Protein AF-A0A8J6RV47-F1 (afdb_monomer_lite)

Foldseek 3Di:
DVVVVVVVVVVVVVVCVVVCVVVVVVVVLVVVLVVLLVVLVVVLVVQLVVLLVVLQVVLQVQLVVQLVVCVVVVHDNVVSNVSSNVSSVVSSVVSSVVSVVVSVVVSVVSNVVSVVVSVVVVD

Structure (mmCIF, N/CA/C/O backbone):
data_AF-A0A8J6RV47-F1
#
_entry.id   AF-A0A8J6RV47-F1
#
loop_
_atom_site.group_PDB
_atom_site.id
_atom_site.type_symbol
_atom_site.label_atom_id
_atom_site.label_alt_id
_atom_site.label_comp_id
_atom_site.label_asym_id
_atom_site.label_entity_id
_atom_site.label_seq_id
_atom_site.pdbx_PDB_ins_code
_atom_site.Cartn_x
_atom_site.Cartn_y
_atom_site.Cartn_z
_atom_site.occupancy
_atom_site.B_iso_or_equiv
_atom_site.auth_seq_id
_atom_site.auth_comp_id
_atom_site.auth_asym_id
_atom_site.auth_atom_id
_atom_site.pdbx_PDB_model_num
ATOM 1 N N . MET A 1 1 ? -42.741 19.988 52.206 1.00 64.06 1 MET A N 1
ATOM 2 C CA . MET A 1 1 ? -42.437 20.035 50.754 1.00 64.06 1 MET A CA 1
ATOM 3 C C . MET A 1 1 ? -40.939 19.959 50.445 1.00 64.06 1 MET A C 1
ATOM 5 O O . MET A 1 1 ? -40.573 19.184 49.577 1.00 64.06 1 MET A O 1
ATOM 9 N N . TRP A 1 2 ? -40.061 20.662 51.173 1.00 77.06 2 TRP A N 1
ATOM 10 C CA . TRP A 1 2 ? -38.604 20.645 50.928 1.00 77.06 2 TRP A CA 1
ATOM 11 C C . TRP A 1 2 ? -37.929 19.264 51.008 1.00 77.06 2 TRP A C 1
ATOM 13 O O . TRP A 1 2 ? -37.126 18.922 50.147 1.00 77.06 2 TRP A O 1
ATOM 23 N N . ILE A 1 3 ? -38.295 18.447 51.999 1.00 83.12 3 ILE A N 1
ATOM 24 C CA . ILE A 1 3 ? -37.710 17.108 52.198 1.00 83.12 3 ILE A CA 1
ATOM 25 C C . ILE A 1 3 ? -38.019 16.180 51.013 1.00 83.12 3 ILE A C 1
ATOM 27 O O . ILE A 1 3 ? -37.148 15.452 50.553 1.00 83.12 3 ILE A O 1
ATOM 31 N N . ILE A 1 4 ? -39.238 16.255 50.470 1.00 84.31 4 ILE A N 1
ATOM 32 C CA . ILE A 1 4 ? -39.668 15.435 49.327 1.00 84.31 4 ILE A CA 1
ATOM 33 C C . ILE A 1 4 ? -38.862 15.803 48.073 1.00 84.31 4 ILE A C 1
ATOM 35 O O . ILE A 1 4 ? -38.378 14.914 47.377 1.00 84.31 4 ILE A O 1
ATOM 39 N N . ASN A 1 5 ? -38.640 17.099 47.828 1.00 86.31 5 ASN A N 1
ATOM 40 C CA . ASN A 1 5 ? -37.816 17.561 46.707 1.00 86.31 5 ASN A CA 1
ATOM 41 C C . ASN A 1 5 ? -36.348 17.135 46.854 1.00 86.31 5 ASN A C 1
ATOM 43 O O . ASN A 1 5 ? -35.740 16.711 45.876 1.00 86.31 5 ASN A O 1
ATOM 47 N N . ALA A 1 6 ? -35.788 17.201 48.066 1.00 87.00 6 ALA A N 1
ATOM 48 C CA . ALA A 1 6 ? -34.414 16.770 48.321 1.00 87.00 6 ALA A CA 1
ATOM 49 C C . ALA A 1 6 ? -34.223 15.267 48.048 1.00 87.00 6 ALA A C 1
ATOM 51 O O . ALA A 1 6 ? -33.259 14.879 47.389 1.00 87.00 6 ALA A O 1
ATOM 52 N N . VAL A 1 7 ? -35.169 14.427 48.483 1.00 87.81 7 VAL A N 1
ATOM 53 C CA . VAL A 1 7 ? -35.144 12.979 48.212 1.00 87.81 7 VAL A CA 1
ATOM 54 C C . VAL A 1 7 ? -35.248 12.698 46.709 1.00 87.81 7 VAL A C 1
ATOM 56 O O . VAL A 1 7 ? -34.476 11.898 46.187 1.00 87.81 7 VAL A O 1
ATOM 59 N N . LEU A 1 8 ? -36.133 13.397 45.992 1.00 89.12 8 LEU A N 1
ATOM 60 C CA . LEU A 1 8 ? -36.269 13.277 44.535 1.00 89.12 8 LEU A CA 1
ATOM 61 C C . LEU A 1 8 ? -34.969 13.619 43.794 1.00 89.12 8 LEU A C 1
ATOM 63 O O . LEU A 1 8 ? -34.564 12.877 42.902 1.00 89.12 8 LEU A O 1
ATOM 67 N N . ILE A 1 9 ? -34.282 14.692 44.191 1.00 88.56 9 ILE A N 1
ATOM 68 C CA . ILE A 1 9 ? -33.007 15.100 43.583 1.00 88.56 9 ILE A CA 1
ATOM 69 C C . ILE A 1 9 ? -31.926 14.035 43.809 1.00 88.56 9 ILE A C 1
ATOM 71 O O . ILE A 1 9 ? -31.230 13.663 42.865 1.00 88.56 9 IL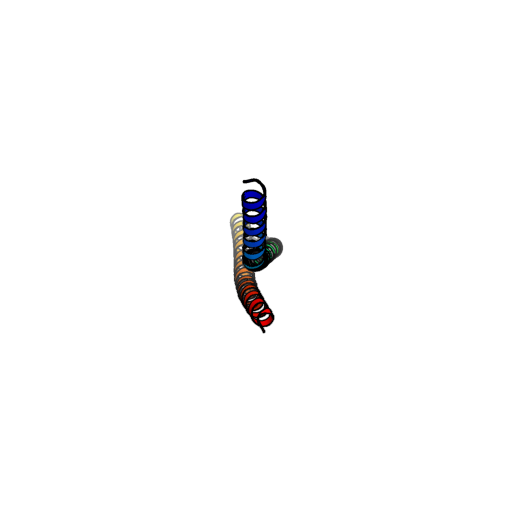E A O 1
ATOM 75 N N . PHE A 1 10 ? -31.810 13.492 45.024 1.00 91.31 10 PHE A N 1
ATOM 76 C CA . PHE A 1 10 ? -30.842 12.429 45.313 1.00 91.31 10 PHE A CA 1
ATOM 77 C C . PHE A 1 10 ? -31.120 11.147 44.523 1.00 91.31 10 PHE A C 1
ATOM 79 O O . PHE A 1 10 ? -30.182 10.534 44.016 1.00 91.31 10 PHE A O 1
ATOM 86 N N . VAL A 1 11 ? -32.391 10.768 44.364 1.00 90.44 11 VAL A N 1
ATOM 87 C CA . VAL A 1 11 ? -32.782 9.611 43.545 1.00 90.44 11 VAL A CA 1
ATOM 88 C C . VAL A 1 11 ? -32.423 9.837 42.077 1.00 90.44 11 VAL A C 1
ATOM 90 O O . VAL A 1 11 ? -31.868 8.939 41.447 1.00 90.44 11 VAL A O 1
ATOM 93 N N . VAL A 1 12 ? -32.668 11.035 41.539 1.00 90.69 12 VAL A N 1
ATOM 94 C CA . VAL A 1 12 ? -32.305 11.380 40.155 1.00 90.69 12 VAL A CA 1
ATOM 95 C C . VAL A 1 12 ? -30.789 11.343 39.956 1.00 90.69 12 VAL A C 1
ATOM 97 O O . VAL A 1 12 ? -30.320 10.746 38.991 1.00 90.69 12 VAL A O 1
ATOM 100 N N . ILE A 1 13 ? -30.003 11.906 40.876 1.00 88.69 13 ILE A N 1
ATOM 101 C CA . ILE A 1 13 ? -28.533 11.884 40.794 1.00 88.69 13 ILE A CA 1
ATOM 102 C C . ILE A 1 13 ? -27.998 10.451 40.901 1.00 88.69 13 ILE A C 1
ATOM 104 O O . ILE A 1 13 ? -27.127 10.063 40.121 1.00 88.69 13 ILE A O 1
ATOM 108 N N . ALA A 1 14 ? -28.529 9.649 41.827 1.00 86.12 14 ALA A N 1
ATOM 109 C CA . ALA A 1 14 ? -28.159 8.244 41.969 1.00 86.12 14 ALA A CA 1
ATOM 110 C C . ALA A 1 14 ? -28.496 7.449 40.700 1.00 86.12 14 ALA A C 1
ATOM 112 O O . ALA A 1 14 ? -27.668 6.669 40.229 1.00 86.12 14 ALA A O 1
ATOM 113 N N . PHE A 1 15 ? -29.667 7.696 40.106 1.00 85.06 15 PHE A N 1
ATOM 114 C CA . PHE A 1 15 ? -30.087 7.068 38.859 1.00 85.06 15 PHE A CA 1
ATOM 115 C C . PHE A 1 15 ? -29.185 7.466 37.685 1.00 85.06 15 PHE A C 1
ATOM 117 O O . PHE A 1 15 ? -28.711 6.590 36.967 1.00 85.06 15 PHE A O 1
ATOM 124 N N . ILE A 1 16 ? -28.871 8.757 37.528 1.00 84.38 16 ILE A N 1
ATOM 125 C CA . ILE A 1 16 ? -27.950 9.251 36.492 1.00 84.38 16 ILE A CA 1
ATOM 126 C C . ILE A 1 16 ? -26.552 8.658 36.684 1.00 84.38 16 ILE A C 1
ATOM 128 O O . ILE A 1 16 ? -25.939 8.236 35.711 1.00 84.38 16 ILE A O 1
ATOM 132 N N . SER A 1 17 ? -26.061 8.567 37.920 1.00 81.38 17 SER A N 1
ATOM 133 C CA . SER A 1 17 ? -24.727 8.025 38.218 1.00 81.38 17 SER A CA 1
ATOM 134 C C . SER A 1 17 ? -24.635 6.528 37.902 1.00 81.38 17 SER A C 1
ATOM 136 O O . SER A 1 17 ? -23.658 6.075 37.306 1.00 81.38 17 SER A O 1
ATOM 138 N N . LEU A 1 18 ? -25.681 5.762 38.231 1.00 78.62 18 LEU A N 1
ATOM 139 C CA . LEU A 1 18 ? -25.798 4.344 37.878 1.00 78.62 18 LEU A CA 1
ATOM 140 C C . LEU A 1 18 ? -25.929 4.133 36.368 1.00 78.62 18 LEU A C 1
ATOM 142 O O . LEU A 1 18 ? -25.313 3.222 35.812 1.00 78.62 18 LEU A O 1
ATOM 146 N N . PHE A 1 19 ? -26.726 4.972 35.711 1.00 77.00 19 PHE A N 1
ATOM 147 C CA . PHE A 1 19 ? -26.945 4.910 34.273 1.00 77.00 19 PHE A CA 1
ATOM 148 C C . PHE A 1 19 ? -25.665 5.258 33.505 1.00 77.00 19 PHE A C 1
ATOM 150 O O . PHE A 1 19 ? -25.263 4.516 32.610 1.00 77.00 19 PHE A O 1
ATOM 157 N N . TRP A 1 20 ? -24.974 6.327 33.911 1.00 75.94 20 TRP A N 1
ATOM 158 C CA . TRP A 1 20 ? -23.726 6.765 33.296 1.00 75.94 20 TRP A CA 1
ATOM 159 C C . TRP A 1 20 ? -22.596 5.766 33.518 1.00 75.94 20 TRP A C 1
ATOM 161 O O . TRP A 1 20 ? -21.880 5.477 32.572 1.00 75.94 20 TRP A O 1
ATOM 171 N N . GLY A 1 21 ? -22.463 5.171 34.708 1.00 73.88 21 GLY A N 1
ATOM 172 C CA . GLY A 1 21 ? -21.438 4.152 34.959 1.00 73.88 21 GLY A CA 1
ATOM 173 C C . GLY A 1 21 ? -21.560 2.944 34.023 1.00 73.88 21 GLY A C 1
ATOM 174 O O . GLY A 1 21 ? -20.568 2.498 33.455 1.00 73.88 21 GLY A O 1
ATOM 175 N N . LYS A 1 22 ? -22.785 2.455 33.781 1.00 76.44 22 LYS A N 1
ATOM 176 C CA . LYS A 1 22 ? -22.999 1.311 32.881 1.00 76.44 22 LYS A CA 1
ATOM 177 C C . LYS A 1 22 ? -22.812 1.659 31.402 1.00 76.44 22 LYS A C 1
ATOM 179 O O . LYS A 1 22 ? -22.243 0.855 30.668 1.00 76.44 22 LYS A O 1
ATOM 184 N N . PHE A 1 23 ? -23.258 2.841 30.971 1.00 77.50 23 PHE A N 1
ATOM 185 C CA . PHE A 1 23 ? -23.140 3.269 29.572 1.00 77.50 23 PHE A CA 1
ATOM 186 C C . PHE A 1 23 ? -21.741 3.787 29.214 1.00 77.50 23 PHE A C 1
ATOM 188 O O . PHE A 1 23 ? -21.260 3.529 28.112 1.00 77.50 23 PHE A O 1
ATOM 195 N N . ALA A 1 24 ? -21.066 4.494 30.123 1.00 77.12 24 ALA A N 1
ATOM 196 C CA . ALA A 1 24 ? -19.750 5.078 29.877 1.00 77.12 24 ALA A CA 1
ATOM 197 C C . ALA A 1 24 ? -18.712 4.001 29.551 1.00 77.12 24 ALA A C 1
ATOM 199 O O . ALA A 1 24 ? -17.958 4.163 28.595 1.00 77.12 24 ALA A O 1
ATOM 200 N N . ASP A 1 25 ? -18.721 2.869 30.256 1.00 78.81 25 ASP A N 1
ATOM 201 C CA . ASP A 1 25 ? -17.783 1.775 29.988 1.00 78.81 25 ASP A CA 1
ATOM 202 C C . ASP A 1 25 ? -18.005 1.130 28.611 1.00 78.81 25 ASP A C 1
ATOM 204 O O . ASP A 1 25 ? -17.057 0.707 27.943 1.00 78.81 25 ASP A O 1
ATOM 208 N N . GLU A 1 26 ? -19.254 1.013 28.161 1.00 79.44 26 GLU A N 1
ATOM 209 C CA . GLU A 1 26 ? -19.571 0.518 26.815 1.00 79.44 26 GLU A CA 1
ATOM 210 C C . GLU A 1 26 ? -19.180 1.527 25.733 1.00 79.44 26 GLU A C 1
ATOM 212 O O . GLU A 1 26 ? -18.563 1.136 24.738 1.00 79.44 26 GLU A O 1
ATOM 217 N N . VAL A 1 27 ? -19.439 2.818 25.955 1.00 80.19 27 VAL A N 1
ATOM 218 C CA . VAL A 1 27 ? -19.055 3.899 25.036 1.00 80.19 27 VAL A CA 1
ATOM 219 C C . VAL A 1 27 ? -17.536 4.010 24.922 1.00 80.19 27 VAL A C 1
ATOM 221 O O . VAL A 1 27 ? -17.013 4.014 23.811 1.00 80.19 27 VAL A O 1
ATOM 224 N N . ILE A 1 28 ? -16.803 4.023 26.037 1.00 80.00 28 ILE A N 1
ATOM 225 C CA . ILE A 1 28 ? -15.335 4.111 26.048 1.00 80.00 28 ILE A CA 1
ATOM 226 C C . ILE A 1 28 ? -14.718 2.909 25.324 1.00 80.00 28 ILE A C 1
ATOM 228 O O . ILE A 1 28 ? -13.778 3.069 24.541 1.00 80.00 28 ILE A O 1
ATOM 232 N N . ARG A 1 29 ? -15.267 1.702 25.510 1.00 73.50 29 ARG A N 1
ATOM 233 C CA . ARG A 1 29 ? -14.811 0.505 24.785 1.00 73.50 29 ARG A CA 1
ATOM 234 C C . ARG A 1 29 ? -15.117 0.571 23.292 1.00 73.50 29 ARG A C 1
ATOM 236 O O . ARG A 1 29 ? -14.250 0.223 22.491 1.00 73.50 29 ARG A O 1
ATOM 243 N N . ALA A 1 30 ? -16.310 1.028 22.913 1.00 77.94 30 ALA A N 1
ATOM 244 C CA . ALA A 1 30 ? -16.671 1.223 21.513 1.00 77.94 30 ALA A CA 1
ATOM 245 C C . ALA A 1 30 ? -15.758 2.265 20.847 1.00 77.94 30 ALA A C 1
ATOM 247 O O . ALA A 1 30 ? -15.229 2.013 19.765 1.00 77.94 30 ALA A O 1
ATOM 248 N N . MET A 1 31 ? -15.492 3.384 21.525 1.00 79.38 31 MET A N 1
ATOM 249 C CA . MET A 1 31 ? -14.556 4.403 21.055 1.00 79.38 31 MET A CA 1
ATOM 250 C C . MET A 1 31 ? -13.136 3.848 20.930 1.00 79.38 31 MET A C 1
ATOM 252 O O . MET A 1 31 ? -12.512 4.041 19.894 1.00 79.38 31 MET A O 1
ATOM 256 N N . SER A 1 32 ? -12.640 3.104 21.921 1.00 78.25 32 SER A N 1
ATOM 257 C CA . SER A 1 32 ? -11.311 2.476 21.874 1.00 78.25 32 SER A CA 1
ATOM 258 C C . SER A 1 32 ? -11.160 1.525 20.678 1.00 78.25 32 SER A C 1
ATOM 260 O O . SER A 1 32 ? -10.172 1.589 19.944 1.00 78.25 32 SER A O 1
ATOM 262 N N . PHE A 1 33 ? -12.181 0.707 20.400 1.00 76.06 33 PHE A N 1
ATOM 263 C CA . PHE A 1 33 ? -12.199 -0.146 19.213 1.00 76.06 33 PHE A CA 1
ATOM 264 C C . PHE A 1 33 ? -12.182 0.675 17.913 1.00 76.06 33 PHE A C 1
ATOM 266 O O . PHE A 1 33 ? -11.369 0.394 17.029 1.00 76.06 33 PHE A O 1
ATOM 273 N N . LEU A 1 34 ? -13.018 1.713 17.810 1.00 78.88 34 LEU A N 1
ATOM 274 C CA . LEU A 1 34 ? -13.062 2.598 16.641 1.00 78.88 34 LEU A CA 1
ATOM 275 C C . LEU A 1 34 ? -11.721 3.309 16.406 1.00 78.88 34 LEU A C 1
ATOM 277 O O . LEU A 1 34 ? -11.224 3.302 15.280 1.00 78.88 34 LEU A O 1
ATOM 281 N N . PHE A 1 35 ? -11.097 3.848 17.456 1.00 81.12 35 PHE A N 1
ATOM 282 C CA . PHE A 1 35 ? -9.780 4.481 17.373 1.00 81.12 35 PHE A CA 1
ATOM 283 C C . PHE A 1 35 ? -8.691 3.488 16.967 1.00 81.12 35 PHE A C 1
ATOM 285 O O . PHE A 1 35 ? -7.865 3.820 16.121 1.00 81.12 35 PHE A O 1
ATOM 292 N N . SER A 1 36 ? -8.716 2.258 17.490 1.00 79.62 36 SER A N 1
ATOM 293 C CA . SER A 1 36 ? -7.755 1.222 17.089 1.00 79.62 36 SER A CA 1
ATOM 294 C C . SER A 1 36 ? -7.896 0.839 15.610 1.00 79.62 36 SER A C 1
ATOM 296 O O . SER A 1 36 ? -6.896 0.698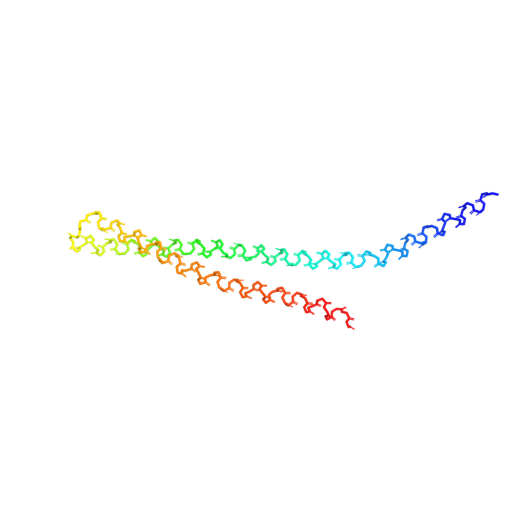 14.910 1.00 79.62 36 SER A O 1
ATOM 298 N N . GLY A 1 37 ? -9.130 0.743 15.099 1.00 81.06 37 GLY A N 1
ATOM 299 C CA . GLY A 1 37 ? -9.389 0.492 13.682 1.00 81.06 37 GLY A CA 1
ATOM 300 C C . GLY A 1 37 ? -8.930 1.650 12.796 1.00 81.06 37 GLY A C 1
ATOM 301 O O . GLY A 1 37 ? -8.282 1.426 11.774 1.00 81.06 37 GLY A O 1
ATOM 302 N N . PHE A 1 38 ? -9.201 2.887 13.218 1.00 82.44 38 PHE A N 1
ATOM 303 C CA . PHE A 1 38 ? -8.761 4.091 12.516 1.00 82.44 38 PHE A CA 1
ATOM 304 C C . PHE A 1 38 ? -7.232 4.213 12.482 1.00 82.44 38 PHE A C 1
ATOM 306 O O . PHE A 1 38 ? -6.655 4.489 11.431 1.00 82.44 38 PHE A O 1
ATOM 313 N N . GLN A 1 39 ? -6.559 3.922 13.596 1.00 86.25 39 GLN A N 1
ATOM 314 C CA . GLN A 1 39 ? -5.101 3.909 13.678 1.00 86.25 39 GLN A CA 1
ATOM 315 C C . GLN A 1 39 ? -4.489 2.876 12.720 1.00 86.25 39 GLN A C 1
ATOM 317 O O . GLN A 1 39 ? -3.521 3.188 12.029 1.00 86.25 39 GLN A O 1
ATOM 322 N N . SER A 1 40 ? -5.073 1.679 12.613 1.00 88.12 40 SER A N 1
ATOM 323 C CA . SER A 1 40 ? -4.616 0.662 11.656 1.00 88.12 40 SER A CA 1
ATOM 324 C C . SER A 1 40 ? -4.751 1.117 10.202 1.00 88.12 40 SER A C 1
ATOM 326 O O . SER A 1 40 ? -3.847 0.878 9.404 1.00 88.12 40 SER A O 1
ATOM 328 N N . ILE A 1 41 ? -5.840 1.813 9.860 1.00 87.50 41 ILE A N 1
ATOM 329 C CA . ILE A 1 41 ? -6.030 2.382 8.518 1.00 87.50 41 ILE A CA 1
ATOM 330 C C . ILE A 1 41 ? -4.977 3.462 8.234 1.00 87.50 41 ILE A C 1
ATOM 332 O O . ILE A 1 41 ? -4.368 3.452 7.167 1.00 87.50 41 ILE A O 1
ATOM 336 N N . LEU A 1 42 ? -4.715 4.363 9.188 1.00 89.50 42 LEU A N 1
ATOM 337 C CA . LEU A 1 42 ? -3.692 5.404 9.036 1.00 89.50 42 LEU A CA 1
ATOM 338 C C . LEU A 1 42 ? -2.289 4.820 8.826 1.00 89.50 42 LEU A C 1
ATOM 340 O O . LEU A 1 42 ? -1.544 5.314 7.980 1.00 89.50 42 LEU A O 1
ATOM 344 N N . ILE A 1 43 ? -1.940 3.756 9.557 1.00 90.56 43 ILE A N 1
ATOM 345 C CA . ILE A 1 43 ? -0.658 3.057 9.390 1.00 90.56 43 ILE A CA 1
ATOM 346 C C . ILE A 1 43 ? -0.544 2.489 7.973 1.00 90.56 43 ILE A C 1
ATOM 348 O O . ILE A 1 43 ? 0.480 2.685 7.323 1.00 90.56 43 ILE A O 1
ATOM 352 N N . VAL A 1 44 ? -1.596 1.846 7.468 1.00 91.62 44 VAL A N 1
ATOM 353 C CA . VAL A 1 44 ? -1.613 1.289 6.107 1.00 91.62 44 VAL A CA 1
ATOM 354 C C . VAL A 1 44 ? -1.476 2.380 5.049 1.00 91.62 44 VAL A C 1
ATOM 356 O O . VAL A 1 44 ? -0.687 2.231 4.120 1.00 91.62 44 VAL A O 1
ATOM 359 N N . ILE A 1 45 ? -2.175 3.508 5.200 1.00 91.31 45 ILE A N 1
ATOM 360 C CA . ILE A 1 45 ? -2.038 4.654 4.287 1.00 91.31 45 ILE A CA 1
ATOM 361 C C . ILE A 1 45 ? -0.590 5.162 4.276 1.00 91.31 45 ILE A C 1
ATOM 363 O O . ILE A 1 45 ? -0.025 5.400 3.207 1.00 91.31 45 ILE A O 1
ATOM 367 N N . PHE A 1 46 ? 0.033 5.286 5.449 1.00 93.69 46 PHE A N 1
ATOM 368 C CA . PHE A 1 46 ? 1.431 5.693 5.562 1.00 93.69 46 PHE A CA 1
ATOM 369 C C . PHE A 1 46 ? 2.389 4.699 4.885 1.00 93.69 46 PHE A C 1
ATOM 371 O O . PHE A 1 46 ? 3.290 5.114 4.151 1.00 93.69 46 PHE A O 1
ATOM 378 N N . GLN A 1 47 ? 2.186 3.392 5.070 1.00 93.50 47 GLN A N 1
ATOM 379 C CA . GLN A 1 47 ? 3.002 2.379 4.396 1.00 93.50 47 GLN A CA 1
ATOM 380 C C . GLN A 1 47 ? 2.807 2.419 2.881 1.00 93.50 47 GLN A C 1
ATOM 382 O O . GLN A 1 47 ? 3.790 2.401 2.143 1.00 93.50 47 GLN A O 1
ATOM 387 N N . LEU A 1 48 ? 1.572 2.567 2.395 1.00 93.81 48 LEU A N 1
ATOM 388 C CA . LEU A 1 48 ? 1.292 2.708 0.965 1.00 93.81 48 LEU A CA 1
ATOM 389 C C . LEU A 1 48 ? 1.992 3.930 0.360 1.00 93.81 48 LEU A C 1
ATOM 391 O O . LEU A 1 48 ? 2.553 3.823 -0.728 1.00 93.81 48 LEU A O 1
ATOM 395 N N . LEU A 1 49 ? 2.039 5.061 1.070 1.00 94.12 49 LEU A N 1
ATOM 396 C CA . LEU A 1 49 ? 2.815 6.240 0.662 1.00 94.12 49 LEU A CA 1
ATOM 397 C C . LEU A 1 49 ? 4.315 5.930 0.551 1.00 94.12 49 LEU A C 1
ATOM 399 O O . LEU A 1 49 ? 4.961 6.296 -0.433 1.00 94.12 49 LEU A O 1
ATOM 403 N N . ARG A 1 50 ? 4.874 5.208 1.526 1.00 96.19 50 ARG A N 1
ATOM 404 C CA . ARG A 1 50 ? 6.278 4.778 1.497 1.00 96.19 50 ARG A CA 1
ATOM 405 C C . ARG A 1 50 ? 6.556 3.805 0.346 1.00 96.19 50 ARG A C 1
ATOM 407 O O . ARG A 1 50 ? 7.590 3.914 -0.324 1.00 96.19 50 ARG A O 1
ATOM 414 N N . HIS A 1 51 ? 5.643 2.873 0.088 1.00 94.25 51 HIS A N 1
ATOM 415 C CA . HIS A 1 51 ? 5.733 1.957 -1.043 1.00 94.25 51 HIS A CA 1
ATOM 416 C C . HIS A 1 51 ? 5.616 2.690 -2.377 1.00 94.25 51 HIS A C 1
ATOM 418 O O . HIS A 1 51 ? 6.380 2.368 -3.282 1.00 94.25 51 HIS A O 1
ATOM 424 N N . ALA A 1 52 ? 4.757 3.705 -2.481 1.00 92.81 52 ALA A N 1
ATOM 425 C CA . ALA A 1 52 ? 4.646 4.549 -3.665 1.00 92.81 52 ALA A CA 1
ATOM 426 C C . ALA A 1 52 ? 5.947 5.307 -3.941 1.00 92.81 52 ALA A C 1
ATOM 428 O O . ALA A 1 52 ? 6.432 5.290 -5.071 1.00 92.81 52 ALA A O 1
ATOM 429 N N . LEU A 1 53 ? 6.574 5.886 -2.913 1.00 96.12 53 LEU A N 1
ATOM 430 C CA . LEU A 1 53 ? 7.882 6.528 -3.059 1.00 96.12 53 LEU A CA 1
ATOM 431 C C . LEU A 1 53 ? 8.947 5.532 -3.544 1.00 96.12 53 LEU A C 1
ATOM 433 O O . LEU A 1 53 ? 9.689 5.810 -4.483 1.00 96.12 53 LEU A O 1
ATOM 437 N N . THR A 1 54 ? 8.991 4.346 -2.938 1.00 94.38 54 THR A N 1
ATOM 438 C CA . THR A 1 54 ? 9.949 3.294 -3.311 1.00 94.38 54 THR A CA 1
ATOM 439 C C . THR A 1 54 ? 9.713 2.801 -4.739 1.00 94.38 54 THR A C 1
ATOM 441 O O . THR A 1 54 ? 10.654 2.680 -5.519 1.00 94.38 54 THR A O 1
ATOM 444 N N . GLY A 1 55 ? 8.454 2.568 -5.109 1.00 93.50 55 GLY A N 1
ATOM 445 C CA . GLY A 1 55 ? 8.064 2.168 -6.455 1.00 93.50 55 GLY A CA 1
ATOM 446 C C . GLY A 1 55 ? 8.414 3.235 -7.487 1.00 93.50 55 GLY A C 1
ATOM 447 O O . GLY A 1 55 ? 8.850 2.895 -8.581 1.00 93.50 55 GLY A O 1
ATOM 448 N N . ALA A 1 56 ? 8.268 4.519 -7.144 1.00 93.06 56 ALA A N 1
ATOM 449 C CA . ALA A 1 56 ? 8.627 5.622 -8.030 1.00 93.06 56 ALA A CA 1
ATOM 450 C C . ALA A 1 56 ? 10.141 5.666 -8.280 1.00 93.06 56 ALA A C 1
ATOM 452 O O . ALA A 1 56 ? 10.566 5.857 -9.417 1.00 93.06 56 ALA A O 1
ATOM 453 N N . ILE A 1 57 ? 10.952 5.417 -7.246 1.00 95.25 57 ILE A N 1
ATOM 454 C CA . ILE A 1 57 ? 12.411 5.309 -7.378 1.00 95.25 57 ILE A CA 1
ATOM 455 C C . ILE A 1 57 ? 12.783 4.111 -8.257 1.00 95.25 57 ILE A C 1
ATOM 457 O O . ILE A 1 57 ? 13.565 4.265 -9.192 1.00 95.25 57 ILE A O 1
ATOM 461 N N . ILE A 1 58 ? 12.198 2.935 -8.004 1.00 93.00 58 ILE A N 1
ATOM 462 C CA . ILE A 1 58 ? 12.430 1.731 -8.818 1.00 93.00 58 ILE A CA 1
ATOM 463 C C . ILE A 1 58 ? 12.054 1.995 -10.280 1.00 93.00 58 ILE A C 1
ATOM 465 O O . ILE A 1 58 ? 12.825 1.663 -11.180 1.00 93.00 58 ILE A O 1
ATOM 469 N N . GLY A 1 59 ? 10.909 2.637 -10.514 1.00 93.12 59 GLY A N 1
ATOM 470 C CA . GLY A 1 59 ? 10.453 2.998 -11.849 1.00 93.12 59 GLY A CA 1
ATOM 471 C C . GLY A 1 59 ? 11.375 3.979 -12.552 1.00 93.12 59 GLY A C 1
ATOM 472 O O . GLY A 1 59 ? 11.756 3.743 -13.698 1.00 93.12 59 GLY A O 1
ATOM 473 N N . ALA A 1 60 ? 11.803 5.034 -11.864 1.00 92.00 60 ALA A N 1
ATOM 474 C CA . ALA A 1 60 ? 12.745 5.999 -12.413 1.00 92.00 60 ALA A CA 1
ATOM 475 C C . ALA A 1 60 ? 14.083 5.337 -12.778 1.00 92.00 60 ALA A C 1
ATOM 477 O O . ALA A 1 60 ? 14.570 5.507 -13.895 1.00 92.00 60 ALA A O 1
ATOM 478 N N . VAL A 1 61 ? 14.648 4.532 -11.874 1.00 95.19 61 VAL A N 1
ATOM 479 C CA . VAL A 1 61 ? 15.914 3.821 -12.104 1.00 95.19 61 VAL A CA 1
ATOM 480 C C . VAL A 1 61 ? 15.783 2.837 -13.267 1.00 95.19 61 VAL A C 1
ATOM 482 O O . VAL A 1 61 ? 16.623 2.842 -14.166 1.00 95.19 61 VAL A O 1
ATOM 485 N N . GLY A 1 62 ? 14.709 2.044 -13.305 1.00 91.31 62 GLY A N 1
ATOM 486 C CA . GLY A 1 62 ? 14.437 1.123 -14.407 1.00 91.31 62 GLY A CA 1
ATOM 487 C C . GLY A 1 62 ? 14.306 1.850 -15.746 1.00 91.31 62 GLY A C 1
ATOM 488 O O . GLY A 1 62 ? 14.949 1.468 -16.722 1.00 91.31 62 GLY A O 1
ATOM 489 N N . GLY A 1 63 ? 13.541 2.942 -15.786 1.00 90.62 63 GLY A N 1
ATOM 490 C CA . GLY A 1 63 ? 13.380 3.764 -16.984 1.00 90.62 63 GLY A CA 1
ATOM 491 C C . GLY A 1 63 ? 14.703 4.345 -17.489 1.00 90.62 63 GLY A C 1
ATOM 492 O O . GLY A 1 63 ? 14.974 4.278 -18.686 1.00 90.62 63 GLY A O 1
ATOM 493 N N . ILE A 1 64 ? 15.558 4.851 -16.592 1.00 92.88 64 ILE A N 1
ATOM 494 C CA . ILE A 1 64 ? 16.883 5.394 -16.940 1.00 92.88 64 ILE A CA 1
ATOM 495 C C . ILE A 1 64 ? 17.793 4.305 -17.517 1.00 92.88 64 ILE A C 1
ATOM 497 O O . ILE A 1 64 ? 18.412 4.522 -18.558 1.00 92.88 64 ILE A O 1
ATOM 501 N N . ILE A 1 65 ? 17.857 3.132 -16.881 1.00 94.19 65 ILE A N 1
ATOM 502 C CA . ILE A 1 65 ? 18.707 2.022 -17.338 1.00 94.19 65 ILE A CA 1
ATOM 503 C C . ILE A 1 65 ? 18.294 1.579 -18.744 1.00 94.19 65 ILE A C 1
ATOM 505 O O . ILE A 1 65 ? 19.134 1.487 -19.638 1.00 94.19 65 ILE A O 1
ATOM 509 N N . PHE A 1 66 ? 16.999 1.349 -18.964 1.00 91.69 66 PHE A N 1
ATOM 510 C CA . PHE A 1 66 ? 16.512 0.928 -20.274 1.00 91.69 66 PHE A CA 1
ATOM 511 C C . PHE A 1 66 ? 16.667 2.031 -21.325 1.00 91.69 66 PHE A C 1
ATOM 513 O O . PHE A 1 66 ? 17.083 1.744 -22.444 1.00 91.69 66 PHE A O 1
ATOM 520 N N . SER A 1 67 ? 16.422 3.292 -20.964 1.00 91.19 67 SER A N 1
ATOM 521 C CA . SER A 1 67 ? 16.693 4.440 -21.835 1.00 91.19 67 SER A CA 1
ATOM 522 C C . SER A 1 67 ? 18.152 4.462 -22.304 1.00 91.19 67 SER A C 1
ATOM 524 O O . SER A 1 67 ? 18.417 4.563 -23.501 1.00 91.19 67 SER A O 1
ATOM 526 N N . ALA A 1 68 ? 19.102 4.275 -21.381 1.00 91.88 68 ALA A N 1
ATOM 527 C CA . ALA A 1 68 ? 20.527 4.244 -21.695 1.00 91.88 68 ALA A CA 1
ATOM 528 C C . ALA A 1 68 ? 20.885 3.091 -22.646 1.00 91.88 68 ALA A C 1
ATOM 530 O O . ALA A 1 68 ? 21.594 3.311 -23.626 1.00 91.88 68 ALA A O 1
ATOM 531 N N . ILE A 1 69 ? 20.349 1.887 -22.416 1.00 93.56 69 ILE A N 1
ATOM 532 C CA . ILE A 1 69 ? 20.567 0.725 -23.294 1.00 93.56 69 ILE A CA 1
ATOM 533 C C . ILE A 1 69 ? 20.069 1.017 -24.715 1.00 93.56 69 ILE A C 1
ATOM 535 O O . ILE A 1 69 ? 20.804 0.821 -25.685 1.00 93.56 69 ILE A O 1
ATOM 539 N N . PHE A 1 70 ? 18.842 1.528 -24.849 1.00 90.00 70 PHE A N 1
ATOM 540 C CA . PHE A 1 70 ? 18.263 1.833 -26.158 1.00 90.00 70 PHE A CA 1
ATOM 541 C C . PHE A 1 70 ? 19.002 2.978 -26.861 1.00 90.00 70 PHE A C 1
ATOM 543 O O . PHE A 1 70 ? 19.220 2.916 -28.072 1.00 90.00 70 PHE A O 1
ATOM 550 N N . HIS A 1 71 ? 19.454 3.983 -26.112 1.00 91.06 71 HIS A N 1
ATOM 551 C CA . HIS A 1 71 ? 20.257 5.071 -26.657 1.00 91.06 71 HIS A CA 1
ATOM 552 C C . HIS A 1 71 ? 21.601 4.571 -27.208 1.00 91.06 71 HIS A C 1
ATOM 554 O O . HIS A 1 71 ? 21.954 4.896 -28.340 1.00 91.06 71 HIS A O 1
ATOM 560 N N . ILE A 1 72 ? 22.305 3.713 -26.459 1.00 93.69 72 ILE A N 1
ATOM 561 C CA . ILE A 1 72 ? 23.573 3.098 -26.891 1.00 93.69 72 ILE A CA 1
ATOM 562 C C . ILE A 1 72 ? 23.366 2.208 -28.126 1.00 93.69 72 ILE A C 1
ATOM 564 O O . ILE A 1 72 ? 24.220 2.171 -29.007 1.00 93.69 72 ILE A O 1
ATOM 568 N N . SER A 1 73 ? 22.218 1.533 -28.235 1.00 92.44 73 SER A N 1
ATOM 569 C CA . SER A 1 73 ? 21.881 0.696 -29.397 1.00 92.44 73 SER A CA 1
ATOM 570 C C . SER A 1 73 ? 21.531 1.476 -30.676 1.00 92.44 73 SER A C 1
ATOM 572 O O . SER A 1 73 ? 21.217 0.865 -31.696 1.00 92.44 73 SER A O 1
ATOM 574 N N . GLY A 1 74 ? 21.563 2.815 -30.641 1.00 91.12 74 GLY A N 1
AT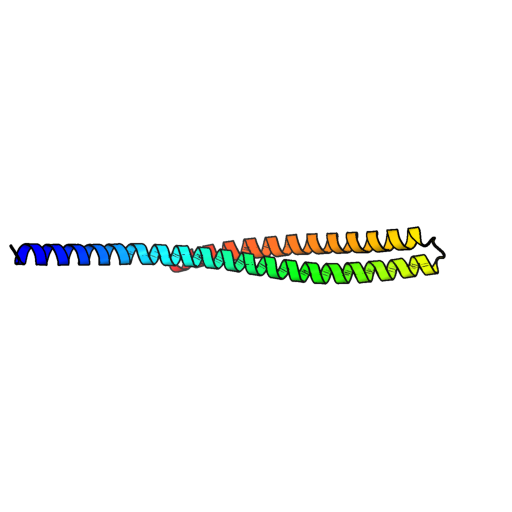OM 575 C CA . GLY A 1 74 ? 21.237 3.664 -31.790 1.00 91.12 74 GLY A CA 1
ATOM 576 C C . GLY A 1 74 ? 19.736 3.789 -32.070 1.00 91.12 74 GLY A C 1
ATOM 577 O O . GLY A 1 74 ? 19.344 4.164 -33.175 1.00 91.12 74 GLY A O 1
ATOM 578 N N . ALA A 1 75 ? 18.878 3.473 -31.093 1.00 90.12 75 ALA A N 1
ATOM 579 C CA . ALA A 1 75 ? 17.437 3.580 -31.266 1.00 90.12 75 ALA A CA 1
ATOM 580 C C . ALA A 1 75 ? 16.993 5.049 -31.440 1.00 90.12 75 ALA A C 1
ATOM 582 O O . ALA A 1 75 ? 17.573 5.956 -30.832 1.00 90.12 75 ALA A O 1
ATOM 583 N N . PRO A 1 76 ? 15.918 5.314 -32.208 1.00 94.25 76 PRO A N 1
ATOM 584 C CA . PRO A 1 76 ? 15.368 6.658 -32.335 1.00 94.25 76 PRO A CA 1
ATOM 585 C C . PRO A 1 76 ? 14.979 7.234 -30.969 1.00 94.25 76 PRO A C 1
ATOM 587 O O . PRO A 1 76 ? 14.364 6.547 -30.155 1.00 94.25 76 PRO A O 1
ATOM 590 N N . MET A 1 77 ? 15.232 8.527 -30.747 1.00 90.25 77 MET A N 1
ATOM 591 C CA . MET A 1 77 ? 14.957 9.199 -29.464 1.00 90.25 77 MET A CA 1
ATOM 592 C C . MET A 1 77 ? 13.503 9.018 -28.980 1.00 90.25 77 MET A C 1
ATOM 594 O O . MET A 1 77 ? 13.254 8.882 -27.785 1.00 90.25 77 MET A O 1
ATOM 598 N N . LYS A 1 78 ? 12.529 8.950 -29.900 1.00 92.31 78 LYS A N 1
ATOM 599 C CA . LYS A 1 78 ? 11.122 8.663 -29.559 1.00 92.31 78 LYS A CA 1
ATOM 600 C C . LYS A 1 78 ? 10.935 7.276 -28.932 1.00 92.31 78 LYS A C 1
ATOM 602 O O . LYS A 1 78 ? 10.164 7.144 -27.988 1.00 92.31 78 LYS A O 1
ATOM 607 N N . VAL A 1 79 ? 11.645 6.266 -29.435 1.00 90.94 79 VAL A N 1
ATOM 608 C CA . VAL A 1 79 ? 11.600 4.887 -28.921 1.00 90.94 79 VAL A CA 1
ATOM 609 C C . VAL A 1 79 ? 12.255 4.821 -27.545 1.00 90.94 79 VAL A C 1
ATOM 611 O O . VAL A 1 79 ? 11.680 4.248 -26.626 1.00 90.94 79 VAL A O 1
ATOM 614 N N . VAL A 1 80 ? 13.402 5.485 -27.377 1.00 92.25 80 VAL A N 1
ATOM 615 C CA . VAL A 1 80 ? 14.113 5.596 -26.092 1.00 92.25 80 VAL A CA 1
ATOM 616 C C . VAL A 1 80 ? 13.183 6.131 -24.995 1.00 92.25 80 VAL A C 1
ATOM 618 O O . VAL A 1 80 ? 13.038 5.510 -23.942 1.00 92.25 80 VAL A O 1
ATOM 621 N N . TRP A 1 81 ? 12.479 7.233 -25.270 1.00 91.31 81 TRP A N 1
ATOM 622 C CA . TRP A 1 81 ? 11.517 7.819 -24.333 1.00 91.31 81 TRP A CA 1
ATOM 623 C C . TRP A 1 81 ? 10.322 6.911 -24.039 1.00 91.31 81 TRP A C 1
ATOM 625 O O . TRP A 1 81 ? 9.937 6.764 -22.880 1.00 91.31 81 TRP A O 1
ATOM 635 N N . GLN A 1 82 ? 9.738 6.291 -25.066 1.00 93.94 82 GLN A N 1
ATOM 636 C CA . GLN A 1 82 ? 8.596 5.390 -24.886 1.00 93.94 82 GLN A CA 1
ATOM 637 C C . GLN A 1 82 ? 8.954 4.190 -24.010 1.00 93.94 82 GLN A C 1
ATOM 639 O O . GLN A 1 82 ? 8.197 3.853 -23.102 1.00 93.94 82 GLN A O 1
ATOM 644 N N . VAL A 1 83 ? 10.122 3.586 -24.235 1.00 92.19 83 VAL A N 1
ATOM 645 C CA . VAL A 1 83 ? 10.602 2.467 -23.418 1.00 92.19 83 VAL A CA 1
ATOM 646 C C . VAL A 1 83 ? 10.856 2.921 -21.984 1.00 92.19 83 VAL A C 1
ATOM 648 O O . VAL A 1 83 ? 10.406 2.253 -21.056 1.00 92.19 83 VAL A O 1
ATOM 651 N N . ALA A 1 84 ? 11.512 4.066 -21.784 1.00 91.25 84 ALA A N 1
ATOM 652 C CA . ALA A 1 84 ? 11.786 4.592 -20.450 1.00 91.25 84 ALA A CA 1
ATOM 653 C C . ALA A 1 84 ? 10.497 4.764 -19.628 1.00 91.25 84 ALA A C 1
ATOM 655 O O . ALA A 1 84 ? 10.409 4.299 -18.490 1.00 91.25 84 ALA A O 1
ATOM 656 N N . VAL A 1 85 ? 9.472 5.372 -20.230 1.00 93.81 85 VAL A N 1
ATOM 657 C CA . VAL A 1 85 ? 8.165 5.593 -19.594 1.00 93.81 85 VAL A CA 1
ATOM 658 C C . VAL A 1 85 ? 7.415 4.277 -19.377 1.00 93.81 85 VAL A C 1
ATOM 660 O O . VAL A 1 85 ? 6.816 4.078 -18.316 1.00 93.81 85 VAL A O 1
ATOM 663 N N . ALA A 1 86 ? 7.457 3.354 -20.339 1.00 94.44 86 ALA A N 1
ATOM 664 C CA . ALA A 1 86 ? 6.798 2.055 -20.218 1.00 94.44 86 ALA A CA 1
ATOM 665 C C . ALA A 1 86 ? 7.412 1.211 -19.090 1.00 94.44 86 ALA A C 1
ATOM 667 O O . ALA A 1 86 ? 6.690 0.661 -18.260 1.00 94.44 86 ALA A O 1
ATOM 668 N N . VAL A 1 87 ? 8.742 1.167 -19.002 1.00 93.62 87 VAL A N 1
ATOM 669 C CA . VAL A 1 87 ? 9.452 0.450 -17.936 1.00 93.62 87 VAL A CA 1
ATOM 670 C C . VAL A 1 87 ? 9.186 1.100 -16.582 1.00 93.62 87 VAL A C 1
ATOM 672 O O . VAL A 1 87 ? 8.887 0.392 -15.618 1.00 93.62 87 VAL A O 1
ATOM 675 N N . ALA A 1 88 ? 9.232 2.432 -16.503 1.00 91.31 88 ALA A N 1
ATOM 676 C CA . ALA A 1 88 ? 8.972 3.154 -15.262 1.00 91.31 88 ALA A CA 1
ATOM 677 C C . ALA A 1 88 ? 7.545 2.929 -14.744 1.00 91.31 88 ALA A C 1
ATOM 679 O O . ALA A 1 88 ? 7.350 2.602 -13.574 1.00 91.31 88 ALA A O 1
ATOM 680 N N . SER A 1 89 ? 6.545 3.044 -15.619 1.00 93.19 89 SER A N 1
ATOM 681 C CA . SER A 1 89 ? 5.138 2.848 -15.249 1.00 93.19 89 SER A CA 1
ATOM 682 C C . SER A 1 89 ? 4.812 1.386 -14.936 1.00 93.19 89 SER A C 1
ATOM 684 O O . SER A 1 89 ? 4.101 1.112 -13.966 1.00 93.19 89 SER A O 1
ATOM 686 N N . GLY A 1 90 ? 5.368 0.437 -15.694 1.00 93.38 90 GLY A N 1
ATOM 687 C CA . GLY A 1 90 ? 5.175 -0.993 -15.464 1.00 93.38 90 GLY A CA 1
ATOM 688 C C . GLY A 1 90 ? 5.766 -1.450 -14.131 1.00 93.38 90 GLY A C 1
ATOM 689 O O . GLY A 1 90 ? 5.075 -2.069 -13.324 1.00 93.38 90 GLY A O 1
ATOM 690 N N . SER A 1 91 ? 7.021 -1.093 -13.857 1.00 92.88 91 SER A N 1
ATOM 691 C CA . SER A 1 91 ? 7.685 -1.453 -12.596 1.00 92.88 91 SER A CA 1
ATOM 692 C C . SER A 1 91 ? 7.044 -0.786 -11.376 1.00 92.88 91 SER A C 1
ATOM 694 O O . SER A 1 91 ? 6.827 -1.464 -10.369 1.00 92.88 91 SER A O 1
ATOM 696 N N . PHE A 1 92 ? 6.649 0.489 -11.479 1.00 93.25 92 PHE A N 1
ATOM 697 C CA . PHE A 1 92 ? 5.865 1.164 -10.441 1.00 93.25 92 PHE A CA 1
ATOM 698 C C . PHE A 1 92 ? 4.560 0.415 -10.149 1.00 93.25 92 PHE A C 1
ATOM 700 O O . PHE A 1 92 ? 4.245 0.132 -8.994 1.00 93.25 92 PHE A O 1
ATOM 707 N N . SER A 1 93 ? 3.820 0.049 -11.198 1.00 93.25 93 SER A N 1
ATOM 708 C CA . SER A 1 93 ? 2.522 -0.619 -11.072 1.00 93.25 93 SER A CA 1
ATOM 709 C C . SER A 1 93 ? 2.650 -1.994 -10.417 1.00 93.25 93 SER A C 1
ATOM 711 O O . SER A 1 93 ? 1.906 -2.305 -9.488 1.00 93.25 93 SER A O 1
ATOM 713 N N . VAL A 1 94 ? 3.632 -2.798 -10.839 1.00 94.88 94 VAL A N 1
ATOM 714 C CA . VAL A 1 94 ? 3.917 -4.108 -10.229 1.00 94.88 94 VAL A CA 1
ATOM 715 C C . VAL A 1 94 ? 4.269 -3.956 -8.748 1.00 94.88 94 VAL A C 1
ATOM 717 O O . VAL A 1 94 ? 3.765 -4.708 -7.910 1.00 94.88 94 VAL A O 1
ATOM 720 N N . TRP A 1 95 ? 5.089 -2.959 -8.406 1.00 95.94 95 TRP A N 1
ATOM 721 C CA . TRP A 1 95 ? 5.460 -2.691 -7.019 1.00 95.94 95 TRP A CA 1
ATOM 722 C C . TRP A 1 95 ? 4.259 -2.273 -6.164 1.00 95.94 95 TRP A C 1
ATOM 724 O O . TRP A 1 95 ? 4.083 -2.778 -5.055 1.00 95.94 95 TRP A O 1
ATOM 734 N N . MET A 1 96 ? 3.401 -1.398 -6.693 1.00 95.69 96 MET A N 1
ATOM 735 C CA . MET A 1 96 ? 2.200 -0.937 -5.998 1.00 95.69 96 MET A CA 1
ATOM 736 C C . MET A 1 96 ? 1.182 -2.052 -5.779 1.00 95.69 96 MET A C 1
ATOM 738 O O . MET A 1 96 ? 0.602 -2.128 -4.700 1.00 95.69 96 MET A O 1
ATOM 74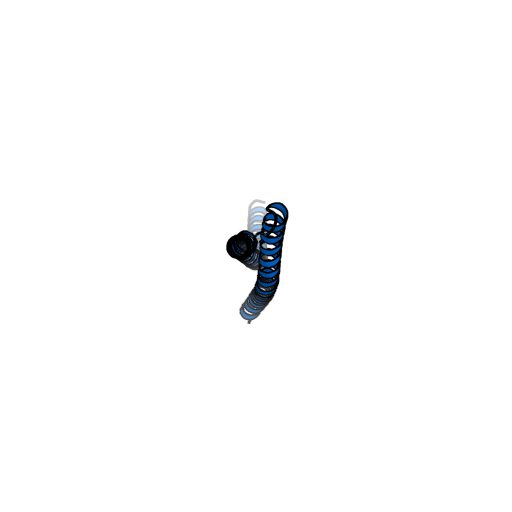2 N N . ILE A 1 97 ? 0.994 -2.948 -6.752 1.00 95.81 97 ILE A N 1
ATOM 743 C CA . ILE A 1 97 ? 0.116 -4.115 -6.586 1.00 95.81 97 ILE A CA 1
ATOM 744 C C . ILE A 1 97 ? 0.634 -5.002 -5.454 1.00 95.81 97 ILE A C 1
ATOM 746 O O . ILE A 1 97 ? -0.139 -5.391 -4.579 1.00 95.81 97 ILE A O 1
ATOM 750 N N . LYS A 1 98 ? 1.943 -5.282 -5.429 1.00 94.88 98 LYS A N 1
ATOM 751 C CA . LYS A 1 98 ? 2.555 -6.067 -4.352 1.00 94.88 98 LYS A CA 1
ATOM 752 C C . LYS A 1 98 ? 2.324 -5.416 -2.986 1.00 94.88 98 LYS A C 1
ATOM 754 O O . LYS A 1 98 ? 1.864 -6.092 -2.069 1.00 94.88 98 LYS A O 1
ATOM 759 N N . ALA A 1 99 ? 2.597 -4.117 -2.873 1.00 94.00 99 ALA A N 1
ATOM 760 C CA . ALA A 1 99 ? 2.392 -3.366 -1.638 1.00 94.00 99 ALA A CA 1
ATOM 761 C C . ALA A 1 99 ? 0.928 -3.404 -1.178 1.00 94.00 99 ALA A C 1
ATOM 763 O O . ALA A 1 99 ? 0.648 -3.624 -0.006 1.00 94.00 99 ALA A O 1
ATOM 764 N N . LEU A 1 100 ? -0.016 -3.251 -2.107 1.00 94.62 100 LEU A N 1
ATOM 765 C CA . LEU A 1 100 ? -1.441 -3.260 -1.796 1.00 94.62 100 LEU A CA 1
ATOM 766 C C . LEU A 1 100 ? -1.909 -4.627 -1.281 1.00 94.62 100 LEU A C 1
ATOM 768 O O . LEU A 1 100 ? -2.689 -4.688 -0.334 1.00 94.62 100 LEU A O 1
ATOM 772 N N . VAL A 1 101 ? -1.401 -5.720 -1.855 1.00 95.19 101 VAL A N 1
ATOM 773 C CA . VAL A 1 101 ? -1.691 -7.085 -1.386 1.00 95.19 101 VAL A CA 1
ATOM 774 C C . VAL A 1 101 ? -1.134 -7.325 0.021 1.00 95.19 101 VAL A C 1
ATOM 776 O O . VAL A 1 101 ? -1.827 -7.889 0.872 1.00 95.19 101 VAL A O 1
ATOM 779 N N . GLU A 1 102 ? 0.097 -6.887 0.279 1.00 93.56 102 GLU A N 1
ATOM 780 C CA . GLU A 1 102 ? 0.762 -7.052 1.574 1.00 93.56 102 GLU A CA 1
ATOM 781 C C . GLU A 1 102 ? 0.057 -6.242 2.672 1.00 93.56 102 GLU A C 1
ATOM 783 O O . GLU A 1 102 ? -0.331 -6.789 3.709 1.00 93.56 102 GLU A O 1
ATOM 788 N N . GLU A 1 103 ? -0.228 -4.970 2.401 1.00 93.06 103 GLU A N 1
ATOM 789 C CA . GLU A 1 103 ? -0.901 -4.090 3.353 1.00 93.06 103 GLU A CA 1
ATOM 790 C C . GLU A 1 103 ? -2.367 -4.466 3.588 1.00 93.06 103 GLU A C 1
ATOM 792 O O . GLU A 1 103 ? -2.865 -4.344 4.709 1.00 93.06 103 GLU A O 1
ATOM 797 N N . TRP A 1 104 ? -3.063 -5.001 2.581 1.00 90.12 104 TRP A N 1
ATOM 798 C CA . TRP A 1 104 ? -4.410 -5.544 2.769 1.00 90.12 104 TRP A CA 1
ATOM 799 C C . TRP A 1 104 ? -4.423 -6.701 3.775 1.00 90.12 104 TRP A C 1
ATOM 801 O O . TRP A 1 104 ? -5.262 -6.743 4.681 1.00 90.12 104 TRP A O 1
ATOM 811 N N . SER A 1 105 ? -3.466 -7.625 3.650 1.00 91.50 105 SER A N 1
ATOM 812 C CA . SER A 1 105 ? -3.302 -8.733 4.595 1.00 91.50 105 SER A CA 1
ATOM 813 C C . SER A 1 105 ? -2.990 -8.218 6.004 1.00 91.50 105 SER A C 1
ATOM 815 O O . SER A 1 105 ? -3.634 -8.635 6.974 1.00 91.50 105 SER A O 1
ATOM 817 N N . ASN A 1 106 ? -2.065 -7.260 6.120 1.00 90.44 106 ASN A N 1
ATOM 818 C CA . ASN A 1 106 ? -1.694 -6.644 7.395 1.00 90.44 106 ASN A CA 1
ATOM 819 C C . ASN A 1 106 ? -2.892 -5.962 8.066 1.00 90.44 106 ASN A C 1
ATOM 821 O O . ASN A 1 106 ? -3.138 -6.170 9.259 1.00 90.44 106 ASN A O 1
ATOM 825 N N . LEU A 1 107 ? -3.685 -5.208 7.300 1.00 90.19 107 LEU A N 1
ATOM 826 C CA . LEU A 1 107 ? -4.894 -4.550 7.788 1.00 90.19 107 LEU A CA 1
ATOM 827 C C . LEU A 1 107 ? -5.918 -5.567 8.295 1.00 90.19 107 LEU A C 1
ATOM 829 O O . LEU A 1 107 ? -6.445 -5.429 9.403 1.00 90.19 107 LEU A O 1
ATOM 833 N N . TYR A 1 108 ? -6.171 -6.610 7.504 1.00 89.00 108 TYR A N 1
ATOM 834 C CA . TYR A 1 108 ? -7.110 -7.668 7.857 1.00 89.00 108 TYR A CA 1
ATOM 835 C C . TYR A 1 108 ? -6.714 -8.354 9.171 1.00 89.00 108 TYR A C 1
ATOM 837 O O . TYR A 1 108 ? -7.541 -8.503 10.080 1.00 89.00 108 TYR A O 1
ATOM 845 N N . TRP A 1 109 ? -5.440 -8.729 9.310 1.00 87.56 109 TRP A N 1
ATOM 846 C CA . TRP A 1 109 ? -4.928 -9.343 10.532 1.00 87.56 109 TRP A CA 1
ATOM 847 C C . TRP A 1 109 ? -4.957 -8.391 11.725 1.00 87.56 109 TRP A C 1
ATOM 849 O O . TRP A 1 109 ? -5.345 -8.811 12.818 1.00 87.56 109 TRP A O 1
ATOM 859 N N . SER A 1 110 ? -4.621 -7.119 11.520 1.00 87.69 110 SER A N 1
ATOM 860 C CA . SER A 1 110 ? -4.671 -6.090 12.558 1.00 87.69 110 SER A CA 1
ATOM 861 C C . SER A 1 110 ? -6.086 -5.932 13.129 1.00 87.69 110 SER A C 1
ATOM 863 O O . SER A 1 110 ? -6.287 -6.062 14.340 1.00 87.69 110 SER A O 1
ATOM 865 N N . ILE A 1 111 ? -7.100 -5.791 12.268 1.00 84.75 111 ILE A N 1
ATOM 866 C CA . ILE A 1 111 ? -8.509 -5.678 12.683 1.00 84.75 111 ILE A CA 1
ATOM 867 C C . ILE A 1 111 ? -8.978 -6.957 13.390 1.00 84.75 111 ILE A C 1
ATOM 869 O O . ILE A 1 111 ? -9.662 -6.906 14.420 1.00 84.75 111 ILE A O 1
ATOM 873 N N . ARG A 1 112 ? -8.599 -8.130 12.867 1.00 85.62 112 ARG A N 1
ATOM 874 C CA . ARG A 1 112 ? -8.947 -9.420 13.475 1.00 85.62 112 ARG A CA 1
ATOM 875 C C . ARG A 1 112 ? -8.348 -9.568 14.874 1.00 85.62 112 ARG A C 1
ATOM 877 O O . ARG A 1 112 ? -9.028 -10.063 15.777 1.00 85.62 112 ARG A O 1
ATOM 884 N N . ASN A 1 113 ? -7.101 -9.147 15.061 1.00 86.81 113 ASN A N 1
ATOM 885 C CA . ASN A 1 113 ? -6.410 -9.209 16.344 1.00 86.81 113 ASN A CA 1
ATOM 886 C C . ASN A 1 113 ? -6.976 -8.194 17.342 1.00 86.81 113 ASN A C 1
ATOM 888 O O . ASN A 1 113 ? -7.227 -8.571 18.487 1.00 86.81 113 ASN A O 1
ATOM 892 N N . ALA A 1 114 ? -7.280 -6.968 16.903 1.00 82.06 114 ALA A N 1
ATOM 893 C CA . ALA A 1 114 ? -7.967 -5.970 17.724 1.00 82.06 114 ALA A CA 1
ATOM 894 C C . ALA 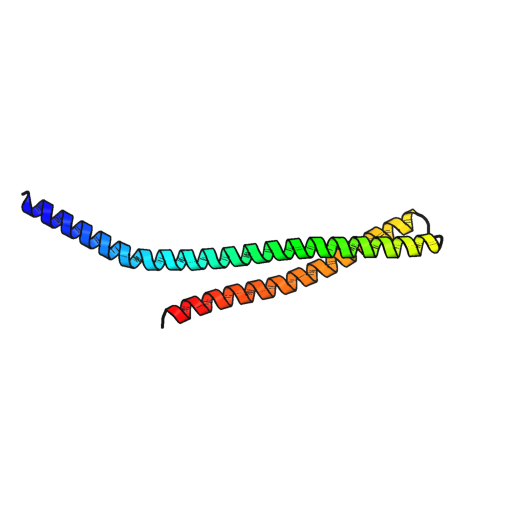A 1 114 ? -9.293 -6.528 18.263 1.00 82.06 114 ALA A C 1
ATOM 896 O O . ALA A 1 114 ? -9.519 -6.541 19.473 1.00 82.06 114 ALA A O 1
ATOM 897 N N . ARG A 1 115 ? -10.107 -7.133 17.384 1.00 80.56 115 ARG A N 1
ATOM 898 C CA . ARG A 1 115 ? -11.359 -7.797 17.769 1.00 80.56 115 ARG A CA 1
ATOM 899 C C . ARG A 1 115 ? -11.132 -8.917 18.796 1.00 80.56 115 ARG A C 1
ATOM 901 O O . ARG A 1 115 ? -11.862 -9.002 19.780 1.00 80.56 115 ARG A O 1
ATOM 908 N N . ARG A 1 116 ? -10.141 -9.793 18.586 1.00 81.56 116 ARG A N 1
ATOM 909 C CA . ARG A 1 116 ? -9.828 -10.891 19.526 1.00 81.56 116 ARG A CA 1
ATOM 910 C C . ARG A 1 116 ? -9.396 -10.378 20.901 1.00 81.56 116 ARG A C 1
ATOM 912 O O . ARG A 1 116 ? -9.814 -10.951 21.906 1.00 81.56 116 ARG A O 1
ATOM 919 N N . ASN A 1 117 ? -8.597 -9.317 20.953 1.00 80.56 117 ASN A N 1
ATOM 920 C CA . ASN A 1 117 ? -8.124 -8.740 22.211 1.00 80.56 117 ASN A CA 1
ATOM 921 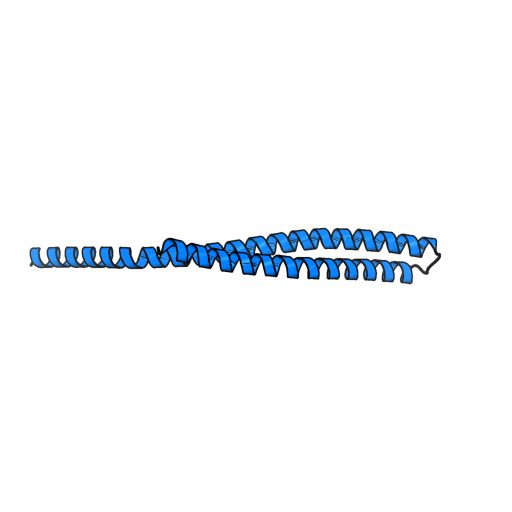C C . ASN A 1 117 ? -9.277 -8.149 23.033 1.00 80.56 117 ASN A C 1
ATOM 923 O O . ASN A 1 117 ? -9.326 -8.371 24.242 1.00 80.56 117 ASN A O 1
ATOM 927 N N . THR A 1 118 ? -10.262 -7.519 22.384 1.00 71.19 118 THR A N 1
ATOM 928 C CA . THR A 1 118 ? -11.482 -7.048 23.058 1.00 71.19 118 THR A CA 1
ATOM 929 C C . THR A 1 118 ? -12.270 -8.195 23.698 1.00 71.19 118 THR A C 1
ATOM 931 O O . THR A 1 118 ? -12.800 -8.042 24.794 1.00 71.19 118 THR A O 1
ATOM 934 N N . TYR A 1 119 ? -12.333 -9.366 23.052 1.00 64.75 119 TYR A N 1
ATOM 935 C CA . TYR A 1 119 ? -13.018 -10.532 23.622 1.00 64.75 119 TYR A CA 1
ATOM 936 C C . TYR A 1 119 ? -12.247 -11.187 24.770 1.00 64.75 119 TYR A C 1
ATOM 938 O O . TYR A 1 119 ? -12.875 -11.696 25.694 1.00 64.75 119 TYR A O 1
ATOM 946 N N . ARG A 1 120 ? -10.909 -11.168 24.746 1.00 70.69 120 ARG A N 1
ATOM 947 C CA . ARG A 1 120 ? -10.100 -11.668 25.870 1.00 70.69 120 ARG A CA 1
ATOM 948 C C . ARG A 1 120 ? -10.293 -10.844 27.137 1.00 70.69 120 ARG A C 1
ATOM 950 O O . ARG A 1 120 ? -10.359 -11.437 28.198 1.00 70.69 120 ARG A O 1
ATOM 957 N N . GLN A 1 121 ? -10.472 -9.529 27.023 1.00 60.22 121 GLN A N 1
ATOM 958 C CA . GLN A 1 121 ? -10.777 -8.665 28.171 1.00 60.22 121 GLN A CA 1
ATOM 959 C C . GLN A 1 121 ? -12.190 -8.867 28.758 1.00 60.22 121 GLN A C 1
ATOM 961 O O . GLN A 1 121 ? -12.527 -8.224 29.746 1.00 60.22 121 GLN A O 1
ATOM 966 N N . ARG A 1 122 ? -13.035 -9.726 28.158 1.00 57.81 122 ARG A N 1
ATOM 967 C CA . ARG A 1 122 ? -14.346 -10.109 28.718 1.00 57.81 122 ARG A CA 1
ATOM 968 C C . ARG A 1 122 ? -14.295 -11.333 29.643 1.00 57.81 122 ARG A C 1
ATOM 970 O O . ARG A 1 122 ? -15.318 -11.628 30.254 1.00 57.81 122 ARG A O 1
ATOM 977 N N . ARG A 1 123 ? -13.184 -12.076 29.677 1.00 51.19 123 ARG A N 1
ATOM 978 C CA . ARG A 1 123 ? -12.972 -13.217 30.583 1.00 51.19 123 ARG A CA 1
ATOM 979 C C . ARG A 1 123 ? -12.077 -12.795 31.732 1.00 51.19 123 ARG A C 1
ATOM 981 O O . ARG A 1 123 ? -12.336 -13.298 32.840 1.00 51.19 123 ARG A O 1
#

Radius of gyration: 29.45 Å; chains: 1; bounding box: 66×34×84 Å

Sequence (123 aa):
MWIINAVLIFVVIAFISLFWGKFADEVIRAMSFLFSGFQSILIVIFQLLRHALTGAIIGAVGGIIFSAIFHISGAPMKVVWQVAVAVASGSFSVWMIKALVEEWSNLYWSIRNARRNTYRQRR

Secondary structure (DSSP, 8-state):
-HHHHHHHHHHHHHHHHHHHHHHHHHHHHHHHHHHHHHHHHHHHHHHHHHHHHHHHHHHHHHHHHHHHHHHHTT--HHHHHHHHHHHHHHHHHHHHHHHHHHHHHHHHHHHHHHHHHHHHTT-

pLDDT: mean 87.02, std 8.53, range [51.19, 96.19]